Protein AF-A0A1C5XK13-F1 (afdb_monomer)

Radius of gyration: 32.72 Å; Cα contacts (8 Å, |Δi|>4): 83; chains: 1; bounding box: 69×37×83 Å

Foldseek 3Di:
DDDDDAKDAAPDWDDDPNDTDRMDGDPDDDDDDDDDDDDDDDDPDDDDDDDDPPPPPPDLVPLPDDLVNLQVVLCVPPVDGDDSLLLQVLCVVVVHDDPDDPPDDPDPDDPRDDDDPVNSVSSVVSCVVSSVD

Structure (mmCIF, N/CA/C/O backbone):
data_AF-A0A1C5XK13-F1
#
_entry.id   AF-A0A1C5XK13-F1
#
loop_
_atom_site.group_PDB
_atom_site.id
_atom_site.type_symbol
_atom_site.label_atom_id
_atom_site.label_alt_id
_atom_site.label_comp_id
_atom_site.label_asym_id
_atom_site.label_entity_id
_atom_site.label_seq_id
_atom_site.pdbx_PDB_ins_code
_atom_site.Cartn_x
_atom_site.Cartn_y
_atom_site.Cartn_z
_atom_site.occupancy
_atom_site.B_iso_or_equiv
_atom_site.auth_seq_id
_atom_site.auth_comp_id
_atom_site.auth_asym_id
_atom_site.auth_atom_id
_atom_site.pdbx_PDB_model_num
ATOM 1 N N . MET A 1 1 ? -16.918 22.302 56.629 1.00 43.56 1 MET A N 1
ATOM 2 C CA . MET A 1 1 ? -18.266 22.374 56.029 1.00 43.56 1 MET A CA 1
ATOM 3 C C . MET A 1 1 ? -18.092 21.938 54.585 1.00 43.56 1 MET A C 1
ATOM 5 O O . MET A 1 1 ? -17.255 22.531 53.923 1.00 43.56 1 MET A O 1
ATOM 9 N N . ALA A 1 2 ? -18.712 20.836 54.162 1.00 55.22 2 ALA A N 1
ATOM 10 C CA . ALA A 1 2 ? -18.588 20.350 52.788 1.00 55.22 2 ALA A CA 1
ATOM 11 C C . ALA A 1 2 ? -19.620 21.073 51.916 1.00 55.22 2 ALA A C 1
ATOM 13 O O . ALA A 1 2 ? -20.802 21.090 52.265 1.00 55.22 2 ALA A O 1
ATOM 14 N N . ASP A 1 3 ? -19.177 21.682 50.820 1.00 64.88 3 ASP A N 1
ATOM 15 C CA . ASP A 1 3 ? -20.081 22.300 49.856 1.00 64.88 3 ASP A CA 1
ATOM 16 C C . ASP A 1 3 ? -20.905 21.208 49.170 1.00 64.88 3 ASP A C 1
ATOM 18 O O . ASP A 1 3 ? -20.368 20.305 48.529 1.00 64.88 3 ASP A O 1
ATOM 22 N N . SER A 1 4 ? -22.224 21.266 49.346 1.00 71.31 4 SER A N 1
ATOM 23 C CA . SER A 1 4 ? -23.148 20.340 48.693 1.00 71.31 4 SER A CA 1
ATOM 24 C C . SER A 1 4 ? -23.313 20.715 47.223 1.00 71.31 4 SER A C 1
ATOM 26 O O . SER A 1 4 ? -23.396 21.895 46.871 1.00 71.31 4 SER A O 1
ATOM 28 N N . LEU A 1 5 ? -23.365 19.703 46.363 1.00 72.88 5 LEU A N 1
ATOM 29 C CA . LEU A 1 5 ? -23.550 19.874 44.930 1.00 72.88 5 LEU A CA 1
ATOM 30 C C . LEU A 1 5 ? -24.946 20.449 44.649 1.00 72.88 5 LEU A C 1
ATOM 32 O O . LEU A 1 5 ? -25.954 19.848 45.007 1.00 72.88 5 LEU A O 1
ATOM 36 N N . LYS A 1 6 ? -25.002 21.630 44.027 1.00 77.69 6 LYS A N 1
ATOM 37 C CA . LYS A 1 6 ? -26.263 22.361 43.794 1.00 77.69 6 LYS A CA 1
ATOM 38 C C . LYS A 1 6 ? -26.886 22.063 42.437 1.00 77.69 6 LYS A C 1
ATOM 40 O O . LYS A 1 6 ? -28.108 22.087 42.302 1.00 77.69 6 LYS A O 1
ATOM 45 N N . HIS A 1 7 ? -26.048 21.805 41.436 1.00 79.44 7 HIS A N 1
ATOM 46 C CA . HIS A 1 7 ? -26.483 21.482 40.086 1.00 79.44 7 HIS A CA 1
ATOM 47 C C . HIS A 1 7 ? -25.416 20.684 39.324 1.00 79.44 7 HIS A C 1
ATOM 49 O O . HIS A 1 7 ? -24.226 20.766 39.636 1.00 79.44 7 HIS A O 1
ATOM 55 N N . ILE A 1 8 ? -25.850 19.9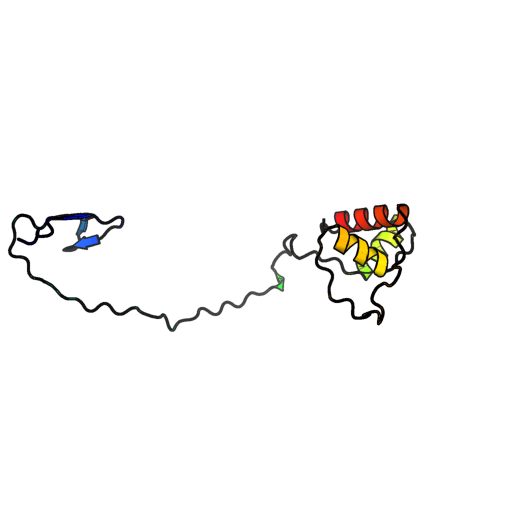17 38.323 1.00 84.38 8 ILE A N 1
ATOM 56 C CA . ILE A 1 8 ? -24.994 19.210 37.364 1.00 84.38 8 ILE A CA 1
ATOM 57 C C . ILE A 1 8 ? -25.518 19.518 35.971 1.00 84.38 8 ILE A C 1
ATOM 59 O O . ILE A 1 8 ? -26.709 19.366 35.701 1.00 84.38 8 ILE A O 1
ATOM 63 N N . LYS A 1 9 ? -24.602 19.898 35.080 1.00 86.75 9 LYS A N 1
ATOM 64 C CA . LYS A 1 9 ? -24.879 20.132 33.666 1.00 86.75 9 LYS A CA 1
ATOM 65 C C . LYS A 1 9 ? -24.263 19.027 32.817 1.00 86.75 9 LYS A C 1
ATOM 67 O O . LYS A 1 9 ? -23.066 18.753 32.922 1.00 86.75 9 LYS A O 1
ATOM 72 N N . PHE A 1 10 ? -25.066 18.434 31.947 1.00 87.25 10 PHE A N 1
ATOM 73 C CA . PHE A 1 10 ? -24.644 17.390 31.023 1.00 87.25 10 PHE A CA 1
ATOM 74 C C . PHE A 1 10 ? -24.372 17.983 29.640 1.00 87.25 10 PHE A C 1
ATOM 76 O O . PHE A 1 10 ? -24.981 18.967 29.225 1.00 87.25 10 PHE A O 1
ATOM 83 N N . ARG A 1 11 ? -23.427 17.380 28.913 1.00 89.50 11 ARG A N 1
ATOM 84 C CA . ARG A 1 11 ? -23.152 17.702 27.499 1.00 89.50 11 ARG A CA 1
ATOM 85 C C . ARG A 1 11 ? -23.920 16.799 26.530 1.00 89.50 11 ARG A C 1
ATOM 87 O O . ARG A 1 11 ? -23.645 16.800 25.337 1.00 89.50 11 ARG A O 1
ATOM 94 N N . PHE A 1 12 ? -24.847 16.016 27.061 1.00 86.88 12 PHE A N 1
ATOM 95 C CA . PHE A 1 12 ? -25.685 15.066 26.349 1.00 86.88 12 PHE A CA 1
ATOM 96 C C . PHE A 1 12 ? -27.077 15.064 27.001 1.00 86.88 12 PHE A C 1
ATOM 98 O O . PHE A 1 12 ? -27.189 15.452 28.169 1.00 86.88 12 PHE A O 1
ATOM 105 N N . PRO A 1 13 ? -28.129 14.674 26.266 1.00 85.31 13 PRO A N 1
ATOM 106 C CA . PRO A 1 13 ? -29.483 14.615 26.804 1.00 85.31 13 PRO A CA 1
ATOM 107 C C . PRO A 1 13 ? -29.615 13.530 27.879 1.00 85.31 13 PRO A C 1
ATOM 109 O O . PRO A 1 13 ? -29.145 12.406 27.702 1.00 85.31 13 PRO A O 1
ATOM 112 N N . VAL A 1 14 ? -30.260 13.868 28.995 1.00 85.69 14 VAL A N 1
ATOM 113 C CA . VAL A 1 14 ? -30.586 12.950 30.095 1.00 85.69 14 VAL A CA 1
ATOM 114 C C . VAL A 1 14 ? -32.098 12.936 30.277 1.00 85.69 14 VAL A C 1
ATOM 116 O O . VAL A 1 14 ? -32.731 13.985 30.234 1.00 85.69 14 VAL A O 1
ATOM 119 N N . TYR A 1 15 ? -32.691 11.766 30.498 1.00 83.00 15 TYR A N 1
ATOM 120 C CA . TYR A 1 15 ? -34.132 11.644 30.718 1.00 83.00 15 TYR A CA 1
ATOM 121 C C . TYR A 1 15 ? -34.451 11.511 32.207 1.00 83.00 15 TYR A C 1
ATOM 123 O O . TYR A 1 15 ? -33.874 10.676 32.901 1.00 83.00 15 TYR A O 1
ATOM 131 N N . PHE A 1 16 ? -35.392 12.320 32.691 1.00 78.25 16 PHE A N 1
ATOM 132 C CA . PHE A 1 16 ? -35.928 12.244 34.047 1.00 78.25 16 PHE A CA 1
ATOM 133 C C . PHE A 1 16 ? -37.453 12.372 34.004 1.00 78.25 16 PHE A C 1
ATOM 135 O O . PHE A 1 16 ? -37.976 13.367 33.505 1.00 78.25 16 PHE A O 1
ATOM 142 N N . GLY A 1 17 ? -38.174 11.356 34.495 1.00 79.44 17 GLY A N 1
ATOM 143 C CA . GLY A 1 17 ? -39.643 11.317 34.437 1.00 79.44 17 GLY A CA 1
ATOM 144 C C . GLY A 1 17 ? -40.190 11.479 33.013 1.00 79.44 17 GLY A C 1
ATOM 145 O O . GLY A 1 17 ? -41.074 12.304 32.792 1.00 79.44 17 GLY A O 1
ATOM 146 N N . ASP A 1 18 ? -39.595 10.764 32.052 1.00 81.44 18 ASP A N 1
ATOM 147 C CA . ASP A 1 18 ? -39.918 10.811 30.615 1.00 81.44 18 ASP A CA 1
ATOM 148 C C . ASP A 1 18 ? -39.733 12.184 29.944 1.00 81.44 18 ASP A C 1
ATOM 150 O O . ASP A 1 18 ? -40.232 12.432 28.846 1.00 81.44 18 ASP A O 1
ATOM 154 N N . ARG A 1 19 ? -38.983 13.093 30.579 1.00 81.69 19 ARG A N 1
ATOM 155 C CA . ARG A 1 19 ? -38.613 14.395 30.014 1.00 81.69 19 ARG A CA 1
ATOM 156 C C . ARG A 1 19 ? -37.117 14.479 29.792 1.00 81.69 19 ARG A C 1
ATOM 158 O O . ARG A 1 19 ? -36.334 14.131 30.671 1.00 81.69 19 ARG A O 1
ATOM 165 N N . GLU A 1 20 ? -36.733 14.983 28.630 1.00 87.94 20 GLU A N 1
ATOM 166 C CA . GLU A 1 20 ? -35.343 15.299 28.325 1.00 87.94 20 GLU A CA 1
ATOM 1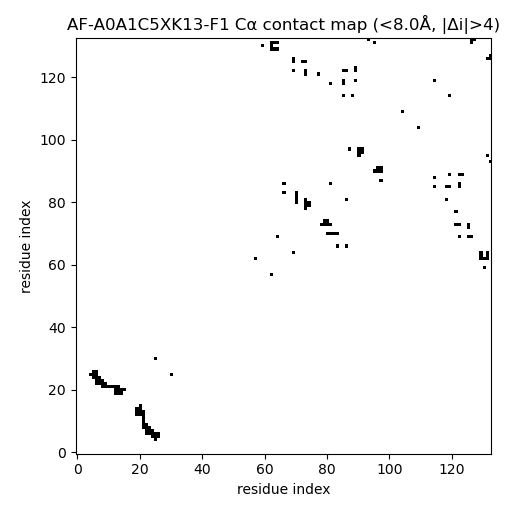67 C C . GLU A 1 20 ? -34.910 16.566 29.074 1.00 87.94 20 GLU A C 1
ATOM 169 O O . GLU A 1 20 ? -35.591 17.592 29.046 1.00 87.94 20 GLU A O 1
ATOM 174 N N . THR A 1 21 ? -33.764 16.498 29.741 1.00 84.44 21 THR A N 1
ATOM 175 C CA . THR A 1 21 ? -33.100 17.617 30.402 1.00 84.44 21 THR A CA 1
ATOM 176 C C . THR A 1 21 ? -31.589 17.538 30.190 1.00 84.44 21 THR A C 1
ATOM 178 O O . THR A 1 21 ? -31.015 16.475 29.961 1.00 84.44 21 THR A O 1
ATOM 181 N N . GLN A 1 22 ? -30.923 18.685 30.271 1.00 86.88 22 GLN A N 1
ATOM 182 C CA . GLN A 1 22 ? -29.460 18.795 30.261 1.00 86.88 22 GLN A CA 1
ATOM 183 C C . GLN A 1 22 ? -28.922 19.335 31.592 1.00 86.88 22 GLN A C 1
ATOM 185 O O . GLN A 1 22 ? -27.712 19.504 31.751 1.00 86.88 22 GLN A O 1
ATOM 190 N N . GLU A 1 23 ? -29.807 19.601 32.554 1.00 84.75 23 GLU A N 1
ATOM 191 C CA . GLU A 1 23 ? -29.455 20.138 33.862 1.00 84.75 23 GLU A CA 1
ATOM 192 C C . GLU A 1 23 ? -30.329 19.530 34.965 1.00 84.75 23 GLU A C 1
ATOM 194 O O . GLU A 1 23 ? -31.547 19.399 34.824 1.00 84.75 23 GLU A O 1
ATOM 199 N N . LEU A 1 24 ? -29.686 19.150 36.069 1.00 82.00 24 LEU A N 1
ATOM 200 C CA . LEU A 1 24 ? -30.335 18.702 37.300 1.00 82.00 24 LEU A CA 1
ATOM 201 C C . LEU A 1 24 ? -30.013 19.707 38.410 1.00 82.00 24 LEU A C 1
ATOM 203 O O . LEU A 1 24 ? -28.839 19.983 38.653 1.00 82.00 24 LEU A O 1
ATOM 207 N N . CYS A 1 25 ? -31.042 20.244 39.071 1.00 76.69 25 CYS A N 1
ATOM 208 C CA . CYS A 1 25 ? -30.935 21.234 40.148 1.00 76.69 25 CYS A CA 1
ATOM 209 C C . CYS A 1 25 ? -31.435 20.639 41.475 1.00 76.69 25 CYS A C 1
ATOM 211 O O . CYS A 1 25 ? -32.563 20.162 41.536 1.00 76.69 25 CYS A O 1
ATOM 213 N N . TRP A 1 26 ? -30.641 20.737 42.548 1.00 73.69 26 TRP A N 1
ATOM 214 C CA . TRP A 1 26 ? -30.937 20.161 43.877 1.00 73.69 26 TRP A CA 1
ATOM 215 C C . TRP A 1 26 ? -31.375 21.188 44.932 1.00 73.69 26 TRP A C 1
ATOM 217 O O . TRP A 1 26 ? -31.460 20.875 46.116 1.00 73.69 26 TRP A O 1
ATOM 227 N N . ASN A 1 27 ? -31.646 22.434 44.537 1.00 61.16 27 ASN A N 1
ATOM 228 C CA . ASN A 1 27 ? -31.717 23.545 45.487 1.00 61.16 27 ASN A CA 1
ATOM 229 C C . ASN A 1 27 ? -32.895 23.520 46.482 1.00 61.16 27 ASN A C 1
ATOM 231 O O . ASN A 1 27 ? -32.871 24.383 47.347 1.00 61.16 27 ASN A O 1
ATOM 235 N N . ASN A 1 28 ? -33.886 22.610 46.411 1.00 58.09 28 ASN A N 1
ATOM 236 C CA . ASN A 1 28 ? -35.096 22.707 47.256 1.00 58.09 28 ASN A CA 1
ATOM 237 C C . ASN A 1 28 ? -35.901 21.409 47.552 1.00 58.09 28 ASN A C 1
ATOM 239 O O . ASN A 1 28 ? -37.044 21.525 47.987 1.00 58.09 28 ASN A O 1
ATOM 243 N N . GLU A 1 29 ? -35.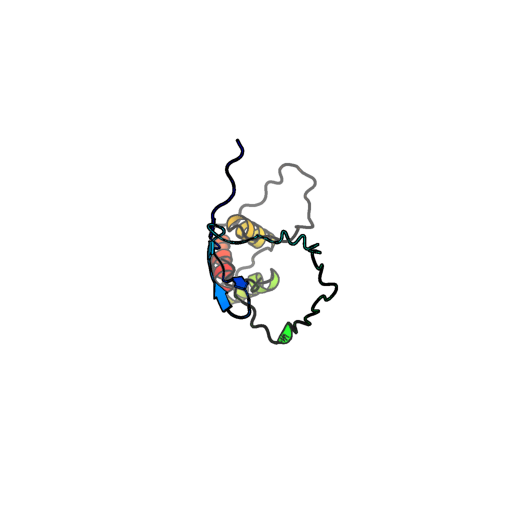383 20.184 47.380 1.00 56.00 29 GLU A N 1
ATOM 244 C CA . GLU A 1 29 ? -36.200 18.964 47.603 1.00 56.00 29 GLU A CA 1
ATOM 245 C C . GLU A 1 29 ? -35.501 17.867 48.425 1.00 56.00 29 GLU A C 1
ATOM 247 O O . GLU A 1 29 ? -34.274 17.730 48.400 1.00 56.00 29 GLU A O 1
ATOM 252 N N . SER A 1 30 ? -36.298 17.075 49.166 1.00 59.19 30 SER A N 1
ATOM 253 C CA . SER A 1 30 ? -35.847 15.890 49.908 1.00 59.19 30 SER A CA 1
ATOM 254 C C . SER A 1 30 ? -35.230 14.891 48.933 1.00 59.19 30 SER A C 1
ATOM 256 O O . SER A 1 30 ? -35.930 14.136 48.257 1.00 59.19 30 SER A O 1
ATOM 258 N N . THR A 1 31 ? -33.910 14.925 48.814 1.00 56.81 31 THR A N 1
ATOM 259 C CA . THR A 1 31 ? -33.202 14.137 47.813 1.00 56.81 31 THR A CA 1
ATOM 260 C C . THR A 1 31 ? -33.122 12.694 48.300 1.00 56.81 31 THR A C 1
ATOM 262 O O . THR A 1 31 ? -32.516 12.416 49.332 1.00 56.81 31 THR A O 1
ATOM 265 N N . VAL A 1 32 ? -33.756 11.773 47.576 1.00 61.38 32 VAL A N 1
ATOM 266 C CA . VAL A 1 32 ? -33.560 10.335 47.783 1.00 61.38 32 VAL A CA 1
ATOM 267 C C . VAL A 1 32 ? -32.300 9.946 47.018 1.00 61.38 32 VAL A C 1
ATOM 269 O O . VAL A 1 32 ? -32.292 9.919 45.787 1.00 61.38 32 VAL A O 1
ATOM 272 N N . GLU A 1 33 ? -31.213 9.686 47.739 1.00 62.69 33 GLU A N 1
ATOM 273 C CA . GLU A 1 33 ? -29.986 9.160 47.146 1.00 62.69 33 GLU A CA 1
ATOM 274 C C . GLU A 1 33 ? -30.273 7.776 46.561 1.00 62.69 33 GLU A C 1
ATOM 276 O O . GLU A 1 33 ? -30.621 6.836 47.274 1.00 62.69 33 GLU A O 1
ATOM 281 N N . THR A 1 34 ? -30.157 7.654 45.241 1.00 63.84 34 THR A N 1
ATOM 282 C CA . THR A 1 34 ? -30.313 6.371 44.557 1.00 63.84 34 THR A CA 1
ATOM 283 C C . THR A 1 34 ? -28.942 5.899 44.106 1.00 63.84 34 THR A C 1
ATOM 285 O O . THR A 1 34 ? -28.324 6.494 43.225 1.00 63.84 34 THR A O 1
ATOM 288 N N . VAL A 1 35 ? -28.460 4.820 44.719 1.00 69.31 35 VAL A N 1
ATOM 289 C CA . VAL A 1 35 ? -27.258 4.114 44.272 1.00 69.31 35 VAL A CA 1
ATOM 290 C C . VAL A 1 35 ? -27.688 3.088 43.232 1.00 69.31 35 VAL A C 1
ATOM 292 O O . VAL A 1 35 ? -28.424 2.155 43.549 1.00 69.31 35 VAL A O 1
ATOM 295 N N . VAL A 1 36 ? -27.237 3.254 41.990 1.00 66.06 36 VAL A N 1
ATOM 296 C CA . VAL A 1 36 ? -27.475 2.286 40.912 1.00 66.06 36 VAL A CA 1
ATOM 297 C C . VAL A 1 36 ? -26.153 1.614 40.568 1.00 66.06 36 VAL A C 1
ATOM 299 O O . VAL A 1 36 ? -25.158 2.287 40.296 1.00 66.06 36 VAL A O 1
ATOM 302 N N . LEU A 1 37 ? -26.130 0.281 40.581 1.00 69.19 37 LEU A N 1
ATOM 303 C CA . LEU A 1 37 ? -24.985 -0.488 40.110 1.00 69.19 37 LEU A CA 1
ATOM 304 C C . LEU A 1 37 ? -25.004 -0.505 38.577 1.00 69.19 37 LEU A C 1
ATOM 306 O O . LEU A 1 37 ? -25.837 -1.174 37.970 1.00 69.19 37 LEU A O 1
ATOM 310 N N . LEU A 1 38 ? -24.087 0.229 37.952 1.00 66.12 38 LEU A N 1
ATOM 311 C CA . LEU A 1 38 ? -23.870 0.156 36.510 1.00 66.12 38 LEU A CA 1
ATOM 312 C C . LEU A 1 38 ? -22.920 -1.007 36.216 1.00 66.12 38 LEU A C 1
ATOM 314 O O . LEU A 1 38 ? -21.817 -1.062 36.760 1.00 66.12 38 LEU 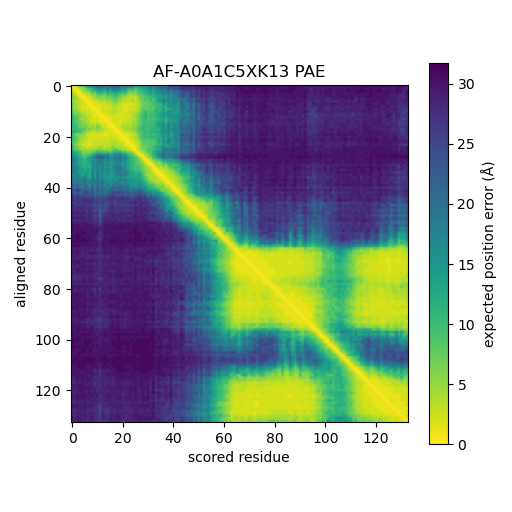A O 1
ATOM 318 N N . SER A 1 39 ? -23.334 -1.928 35.348 1.00 73.56 39 SER A N 1
ATOM 319 C CA . SER A 1 39 ? -22.434 -2.933 34.780 1.00 73.56 39 SER A CA 1
ATOM 320 C C . SER A 1 39 ? -22.058 -2.520 33.361 1.00 73.56 39 SER A C 1
ATOM 322 O O . SER A 1 39 ? -22.908 -2.113 32.570 1.00 73.56 39 SER A O 1
ATOM 324 N N . GLN A 1 40 ? -20.764 -2.570 33.048 1.00 70.31 40 GLN A N 1
ATOM 325 C CA . GLN A 1 40 ? -20.285 -2.372 31.686 1.00 70.31 40 GLN A CA 1
ATOM 326 C C . GLN A 1 40 ? -20.615 -3.635 30.889 1.00 70.31 40 GLN A C 1
ATOM 328 O O . GLN A 1 40 ? -20.013 -4.684 31.118 1.00 70.31 40 GLN A O 1
ATOM 333 N N . GLN A 1 41 ? -21.575 -3.538 29.971 1.00 64.56 41 GLN A N 1
ATOM 334 C CA . GLN A 1 41 ? -21.869 -4.629 29.054 1.00 64.56 41 GLN A CA 1
ATOM 335 C C . GLN A 1 41 ? -20.695 -4.770 28.083 1.00 64.56 41 GLN A C 1
ATOM 337 O O . GLN A 1 41 ? -20.336 -3.826 27.378 1.00 64.56 41 GLN A O 1
ATOM 342 N N . LYS A 1 42 ? -20.068 -5.944 28.081 1.00 68.75 42 LYS A N 1
ATOM 343 C CA . LYS A 1 42 ? -19.197 -6.369 26.990 1.00 68.75 42 LYS A CA 1
ATOM 344 C C . LYS A 1 42 ? -20.120 -7.086 26.007 1.00 68.75 42 LYS A C 1
ATOM 346 O O . LYS A 1 42 ? -20.730 -8.066 26.424 1.00 68.75 42 LYS A O 1
ATOM 351 N N . PRO A 1 43 ? -20.338 -6.567 24.792 1.00 70.94 43 PRO A N 1
ATOM 352 C CA . PRO A 1 43 ? -21.127 -7.300 23.815 1.00 70.94 43 PRO A CA 1
ATOM 353 C C . PRO A 1 43 ? -20.392 -8.608 23.493 1.00 70.94 43 PRO A C 1
ATOM 355 O O . PRO A 1 43 ? -19.226 -8.568 23.105 1.00 70.94 43 PRO A O 1
ATOM 358 N N . ASP A 1 44 ? -21.055 -9.747 23.701 1.00 63.50 44 ASP A N 1
ATOM 359 C CA . ASP A 1 44 ? -20.573 -11.060 23.236 1.00 63.50 44 ASP A CA 1
ATOM 360 C C . ASP A 1 44 ? -20.802 -11.230 21.721 1.00 63.50 44 ASP A C 1
ATOM 362 O O . ASP A 1 44 ? -20.219 -12.105 21.081 1.00 63.50 44 ASP A O 1
ATOM 366 N N . ASP A 1 45 ? -21.626 -10.358 21.137 1.00 68.62 45 ASP A N 1
ATOM 367 C CA . ASP A 1 45 ? -22.004 -10.402 19.734 1.00 68.62 45 ASP A CA 1
ATOM 368 C C . ASP A 1 45 ? -20.905 -9.776 18.868 1.00 68.62 45 ASP A C 1
ATOM 370 O O . ASP A 1 45 ? -20.696 -8.560 18.846 1.00 68.62 45 ASP A O 1
ATOM 374 N N . THR A 1 46 ? -20.195 -10.632 18.138 1.00 69.62 46 THR A N 1
ATOM 375 C CA . THR A 1 46 ? -19.297 -10.229 17.055 1.00 69.62 46 THR A CA 1
ATOM 376 C C . THR A 1 46 ? -20.070 -10.324 15.747 1.00 69.62 46 THR A C 1
ATOM 378 O O . THR A 1 46 ? -20.644 -11.364 15.438 1.00 69.62 46 THR A O 1
ATOM 381 N N . ILE A 1 47 ? -20.111 -9.233 14.985 1.00 73.19 47 ILE A N 1
ATOM 382 C CA . ILE A 1 47 ? -20.700 -9.235 13.646 1.00 73.19 47 ILE A CA 1
ATOM 383 C C . ILE A 1 47 ? -19.630 -9.758 12.690 1.00 73.19 47 ILE A C 1
ATOM 385 O O . ILE A 1 47 ? -18.655 -9.060 12.408 1.00 73.19 47 ILE A O 1
ATOM 389 N N . GLU A 1 48 ? -19.799 -10.990 12.221 1.00 63.75 48 GLU A N 1
ATOM 390 C CA . GLU A 1 48 ? -19.003 -11.542 11.127 1.00 63.75 48 GLU A CA 1
ATOM 391 C C . GLU A 1 48 ? -19.550 -10.994 9.806 1.00 63.75 48 GLU A C 1
ATOM 393 O O . GLU A 1 48 ? -20.743 -11.102 9.515 1.00 63.75 48 GLU A O 1
ATOM 398 N N . ILE A 1 49 ? -18.685 -10.328 9.042 1.00 77.19 49 ILE A N 1
ATOM 399 C CA . ILE A 1 49 ? -19.014 -9.758 7.737 1.00 77.19 49 ILE A CA 1
ATOM 400 C C . ILE A 1 49 ? -18.167 -10.504 6.715 1.00 77.19 49 ILE A C 1
ATOM 402 O O . ILE A 1 49 ? -16.952 -10.306 6.669 1.00 77.19 49 ILE A O 1
ATOM 406 N N . ASP A 1 50 ? -18.810 -11.335 5.901 1.00 66.62 50 ASP A N 1
ATOM 407 C CA . ASP A 1 50 ? -18.186 -11.887 4.704 1.00 66.62 50 ASP A CA 1
ATOM 408 C C . ASP A 1 50 ? -18.133 -10.785 3.643 1.00 66.62 50 ASP A C 1
ATOM 410 O O . ASP A 1 50 ? -19.156 -10.257 3.201 1.00 66.62 50 ASP A O 1
ATOM 414 N N . LEU A 1 51 ? -16.913 -10.377 3.299 1.00 65.31 51 LEU A N 1
ATOM 415 C CA . LEU A 1 51 ? -16.646 -9.418 2.237 1.00 65.31 51 LEU A CA 1
ATOM 416 C C . LEU A 1 51 ? -16.246 -10.199 0.985 1.00 65.31 51 LEU A C 1
ATOM 418 O O . LEU A 1 51 ? -15.127 -10.706 0.905 1.00 65.31 51 LEU A O 1
ATOM 422 N N . ASP A 1 52 ? -17.148 -10.273 0.010 1.00 64.69 52 ASP A N 1
ATOM 423 C CA . ASP A 1 52 ? -16.845 -10.814 -1.313 1.00 64.69 52 ASP A CA 1
ATOM 424 C C . ASP A 1 52 ? -15.937 -9.826 -2.064 1.00 64.69 52 ASP A C 1
ATOM 426 O O . ASP A 1 52 ? -16.357 -8.751 -2.495 1.00 64.69 52 ASP A O 1
ATOM 430 N N . LEU A 1 53 ? -14.655 -10.176 -2.188 1.00 58.06 53 LEU A N 1
ATOM 431 C CA . LEU A 1 53 ? -13.626 -9.327 -2.806 1.00 58.06 53 LEU A CA 1
ATOM 432 C C . LEU A 1 53 ? -13.692 -9.302 -4.344 1.00 58.06 53 LEU A C 1
ATOM 434 O O . LEU A 1 53 ? -12.942 -8.558 -4.969 1.00 58.06 53 LEU A O 1
ATOM 438 N N . ASP A 1 54 ? -14.583 -10.085 -4.954 1.00 61.38 54 ASP A N 1
ATOM 439 C CA . ASP A 1 54 ? -14.688 -10.226 -6.412 1.00 61.38 54 ASP A CA 1
ATOM 440 C C . ASP A 1 54 ? -15.386 -9.027 -7.094 1.00 61.38 54 ASP A C 1
ATOM 442 O O . ASP A 1 54 ? -15.197 -8.813 -8.291 1.00 61.38 54 ASP A O 1
ATOM 446 N N . GLU A 1 55 ? -16.160 -8.222 -6.348 1.00 52.72 55 GLU A N 1
ATOM 447 C CA . GLU A 1 55 ? -16.852 -7.012 -6.845 1.00 52.72 55 GLU A CA 1
ATOM 448 C C . GLU A 1 55 ? -16.270 -5.692 -6.304 1.00 52.72 55 GLU A C 1
ATOM 450 O O . GLU A 1 55 ? -16.760 -4.608 -6.637 1.00 52.72 55 GLU A O 1
ATOM 455 N N . LEU A 1 56 ? -15.216 -5.741 -5.481 1.00 50.72 56 LEU A N 1
ATOM 456 C CA . LEU A 1 56 ? -14.559 -4.530 -5.000 1.00 50.72 56 LEU A CA 1
ATOM 457 C C . LEU A 1 56 ? -13.630 -4.006 -6.100 1.00 50.72 56 LEU A C 1
ATOM 459 O O . LEU A 1 56 ? -12.536 -4.532 -6.295 1.00 50.72 56 LEU A O 1
ATOM 463 N N . ASP A 1 57 ? -14.062 -2.965 -6.820 1.00 50.91 57 ASP A N 1
ATOM 464 C CA . ASP A 1 57 ? -13.194 -2.219 -7.736 1.00 50.91 57 ASP A CA 1
ATOM 465 C C . ASP A 1 57 ? -11.889 -1.893 -7.001 1.00 50.91 57 ASP A C 1
ATOM 467 O O . ASP A 1 57 ? -11.893 -1.137 -6.023 1.00 50.91 57 ASP A O 1
ATOM 471 N N . ALA A 1 58 ? -10.7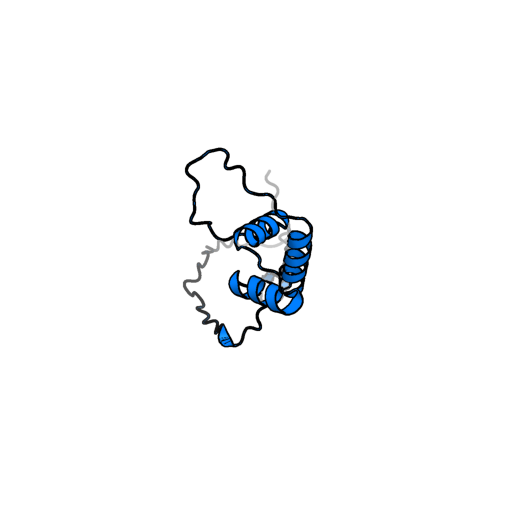82 -2.500 -7.445 1.00 44.75 58 ALA A N 1
ATOM 472 C CA . ALA A 1 58 ? -9.469 -2.308 -6.852 1.00 44.75 58 ALA A CA 1
ATOM 473 C C . ALA A 1 58 ? -9.189 -0.804 -6.777 1.00 44.75 58 ALA A C 1
ATOM 475 O O . ALA A 1 58 ? -8.915 -0.143 -7.783 1.00 44.75 58 ALA A O 1
ATOM 476 N N . THR A 1 59 ? -9.299 -0.235 -5.577 1.00 50.56 59 THR A N 1
ATOM 477 C CA . THR A 1 59 ? -8.919 1.158 -5.369 1.00 50.56 59 THR A CA 1
ATOM 478 C C . THR A 1 59 ? -7.436 1.285 -5.715 1.00 50.56 59 THR A C 1
ATOM 480 O O . THR A 1 59 ? -6.672 0.328 -5.585 1.00 50.56 59 THR A O 1
ATOM 483 N N . THR A 1 60 ? -7.006 2.461 -6.168 1.00 48.72 60 THR A N 1
ATOM 484 C CA . THR A 1 60 ? -5.631 2.751 -6.633 1.00 48.72 60 THR A CA 1
ATOM 485 C C . THR A 1 60 ? -4.510 2.316 -5.670 1.00 48.72 60 THR A C 1
ATOM 487 O O . THR A 1 60 ? -3.346 2.260 -6.055 1.00 48.72 60 THR A O 1
ATOM 490 N N . ALA A 1 61 ? -4.847 1.970 -4.425 1.00 45.38 61 ALA A N 1
ATOM 491 C CA . ALA A 1 61 ? -3.969 1.363 -3.434 1.00 45.38 61 ALA A CA 1
ATOM 492 C C . ALA A 1 61 ? -3.505 -0.078 -3.762 1.00 45.38 61 ALA A C 1
ATOM 494 O O . ALA A 1 61 ? -2.474 -0.507 -3.237 1.00 45.38 61 ALA A O 1
ATOM 495 N N . GLU A 1 62 ? -4.207 -0.826 -4.623 1.00 52.41 62 GLU A N 1
ATOM 496 C CA . GLU A 1 62 ? -3.914 -2.244 -4.901 1.00 52.41 62 GLU A CA 1
ATOM 497 C C . GLU A 1 62 ? -3.374 -2.545 -6.303 1.00 52.41 62 GLU A C 1
ATOM 499 O O . GLU A 1 62 ? -3.000 -3.689 -6.568 1.00 52.41 62 GLU A O 1
ATOM 504 N N . THR A 1 63 ? -3.213 -1.553 -7.188 1.00 56.56 63 THR A N 1
ATOM 505 C CA . THR A 1 63 ? -2.560 -1.739 -8.500 1.00 56.56 63 THR A CA 1
ATOM 506 C C . THR A 1 63 ? -1.043 -1.928 -8.358 1.00 56.56 63 THR A C 1
ATOM 508 O O . THR A 1 63 ? -0.218 -1.154 -8.842 1.00 56.56 63 THR A O 1
ATOM 511 N N . LYS A 1 64 ? -0.631 -2.994 -7.667 1.00 70.81 64 LYS A N 1
ATOM 512 C CA . LYS A 1 64 ? 0.756 -3.440 -7.566 1.00 70.81 64 LYS A CA 1
ATOM 513 C C . LYS A 1 64 ? 1.099 -4.228 -8.823 1.00 70.81 64 LYS A C 1
ATOM 515 O O . LYS A 1 64 ? 1.042 -5.453 -8.821 1.00 70.81 64 LYS A O 1
ATOM 520 N N . ALA A 1 65 ? 1.523 -3.532 -9.876 1.00 79.69 65 ALA A N 1
ATOM 521 C CA . ALA A 1 65 ? 2.079 -4.211 -11.040 1.00 79.69 65 ALA A CA 1
ATOM 522 C C . ALA A 1 65 ? 3.278 -5.084 -10.629 1.00 79.69 65 ALA A C 1
ATOM 524 O O . ALA A 1 65 ? 4.241 -4.644 -9.968 1.00 79.69 65 ALA A O 1
ATOM 525 N N . THR A 1 66 ? 3.201 -6.350 -11.019 1.00 83.88 66 THR A N 1
ATOM 526 C CA . THR A 1 66 ? 4.236 -7.355 -10.814 1.00 83.88 66 THR A CA 1
ATOM 527 C C . THR A 1 66 ? 5.490 -7.001 -11.612 1.00 83.88 66 THR A C 1
ATOM 529 O O . THR A 1 66 ?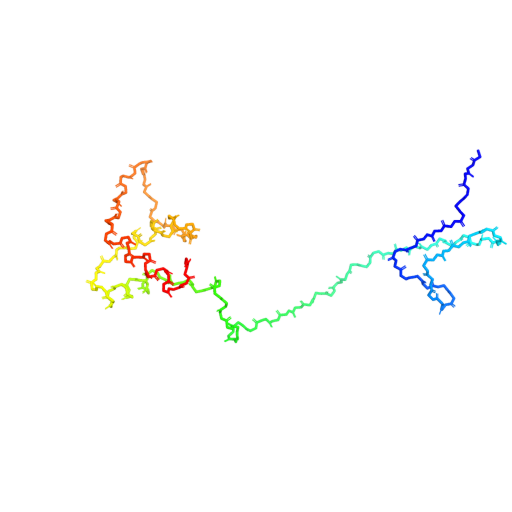 5.488 -6.203 -12.552 1.00 83.88 66 THR A O 1
ATOM 532 N N . TYR A 1 67 ? 6.622 -7.603 -11.240 1.00 83.31 67 TYR A N 1
ATOM 533 C CA . TYR A 1 67 ? 7.874 -7.387 -11.968 1.00 83.31 67 TYR A CA 1
ATOM 534 C C . TYR A 1 67 ? 7.786 -7.798 -13.440 1.00 83.31 67 TYR A C 1
ATOM 536 O O . TYR A 1 67 ? 8.429 -7.164 -14.272 1.00 83.31 67 TYR A O 1
ATOM 544 N N . GLU A 1 68 ? 7.025 -8.846 -13.756 1.00 87.06 68 GLU A N 1
ATOM 545 C CA . GLU A 1 68 ? 6.859 -9.331 -15.128 1.00 87.06 68 GLU A CA 1
ATOM 546 C C . GLU A 1 68 ? 6.010 -8.364 -15.963 1.00 87.06 68 GLU A C 1
ATOM 548 O O . GLU A 1 68 ? 6.410 -8.020 -17.072 1.00 87.06 68 GLU A O 1
ATOM 553 N N . GLU A 1 69 ? 4.924 -7.820 -15.406 1.00 89.12 69 GLU A N 1
ATOM 554 C CA . GLU A 1 69 ? 4.091 -6.811 -16.082 1.00 89.12 69 GLU A CA 1
ATOM 555 C C . GLU A 1 69 ? 4.876 -5.532 -16.387 1.00 89.12 69 GLU A C 1
ATOM 557 O O . GLU A 1 69 ? 4.830 -5.017 -17.506 1.00 89.12 69 GLU A O 1
ATOM 562 N N . ILE A 1 70 ? 5.683 -5.060 -15.431 1.00 89.75 70 ILE A N 1
ATOM 563 C CA . ILE A 1 70 ? 6.548 -3.891 -15.638 1.00 89.75 70 ILE A CA 1
ATOM 564 C C . ILE A 1 70 ? 7.565 -4.159 -16.757 1.00 89.75 70 ILE A C 1
ATOM 566 O O . ILE A 1 70 ? 7.790 -3.296 -17.607 1.00 89.75 70 ILE A O 1
ATOM 570 N N . LYS A 1 71 ? 8.180 -5.349 -16.800 1.00 90.69 71 LYS A N 1
ATOM 571 C CA . LYS A 1 71 ? 9.120 -5.711 -17.876 1.00 90.69 71 LYS A CA 1
ATOM 572 C C . LYS A 1 71 ? 8.431 -5.789 -19.234 1.00 90.69 71 LYS A C 1
ATOM 574 O O . LYS A 1 71 ? 8.995 -5.299 -20.211 1.00 90.69 71 LYS A O 1
ATOM 579 N N . ALA A 1 72 ? 7.251 -6.403 -19.295 1.00 92.44 72 ALA A N 1
ATOM 580 C CA . ALA A 1 72 ? 6.488 -6.562 -20.526 1.00 92.44 72 ALA A CA 1
ATOM 581 C C . ALA A 1 72 ? 6.093 -5.198 -21.105 1.00 92.44 72 ALA A C 1
ATOM 583 O O . ALA A 1 72 ? 6.352 -4.940 -22.277 1.00 92.44 72 ALA A O 1
ATOM 584 N N . TYR A 1 73 ? 5.586 -4.289 -20.267 1.00 92.75 73 TYR A N 1
ATOM 585 C CA . TYR A 1 73 ? 5.236 -2.927 -20.675 1.00 92.75 73 TYR A CA 1
ATOM 586 C C . TYR A 1 73 ? 6.435 -2.160 -21.254 1.00 92.75 73 TYR A C 1
ATOM 588 O O . TYR A 1 73 ? 6.342 -1.517 -22.299 1.00 92.75 73 TYR A O 1
ATOM 596 N N . ILE A 1 74 ? 7.594 -2.255 -20.598 1.00 93.00 74 ILE A N 1
ATOM 597 C CA . ILE A 1 74 ? 8.822 -1.600 -21.064 1.00 93.00 74 ILE A CA 1
ATOM 598 C C . ILE A 1 74 ? 9.305 -2.195 -22.394 1.00 93.00 74 ILE A C 1
ATOM 600 O O . ILE A 1 74 ? 9.751 -1.460 -23.278 1.00 93.00 74 ILE A O 1
ATOM 604 N N . TRP A 1 75 ? 9.221 -3.517 -22.545 1.00 91.94 75 TRP A N 1
ATOM 605 C CA . TRP A 1 75 ? 9.581 -4.191 -23.788 1.00 91.94 75 TRP A CA 1
ATOM 606 C C . TRP A 1 75 ? 8.652 -3.805 -24.942 1.00 91.94 75 TRP A C 1
ATOM 608 O O . TRP A 1 75 ? 9.132 -3.582 -26.049 1.00 91.94 75 TRP A O 1
ATOM 618 N N . ASP A 1 76 ? 7.352 -3.683 -24.695 1.00 92.50 76 ASP A N 1
ATOM 619 C CA . ASP A 1 76 ? 6.376 -3.307 -25.718 1.00 92.50 76 ASP A CA 1
ATOM 620 C C . ASP A 1 76 ? 6.553 -1.848 -26.179 1.00 92.50 76 ASP A C 1
ATOM 622 O O . ASP A 1 76 ? 6.607 -1.567 -27.372 1.00 92.50 76 ASP A O 1
ATOM 626 N N . LYS A 1 77 ? 6.749 -0.916 -25.236 1.00 92.00 77 LYS A N 1
ATOM 627 C CA . LYS A 1 77 ? 6.868 0.526 -25.527 1.00 92.00 77 LYS A CA 1
ATOM 628 C C . LYS A 1 77 ? 8.237 0.961 -26.043 1.00 92.00 77 LYS A C 1
ATOM 630 O O . LYS A 1 77 ? 8.322 1.860 -26.875 1.00 92.00 77 LYS A O 1
ATOM 635 N N . HIS A 1 78 ? 9.306 0.397 -25.484 1.00 90.00 78 HIS A N 1
ATOM 636 C CA . HIS A 1 78 ? 10.676 0.874 -25.696 1.00 90.00 78 HIS A CA 1
ATOM 637 C C . HIS A 1 78 ? 11.611 -0.203 -26.259 1.00 90.00 78 HIS A C 1
ATOM 639 O O . HIS A 1 78 ? 12.776 0.094 -26.515 1.00 90.00 78 HIS A O 1
ATOM 645 N N . HIS A 1 79 ? 11.144 -1.451 -26.415 1.00 90.31 79 HIS A N 1
ATOM 646 C CA . HIS A 1 79 ? 11.949 -2.600 -26.862 1.00 90.31 79 HIS A CA 1
ATOM 647 C C . HIS A 1 79 ? 13.254 -2.786 -26.071 1.00 90.31 79 HIS A C 1
ATOM 649 O O . HIS A 1 79 ? 14.259 -3.295 -26.571 1.00 90.31 79 HIS A O 1
ATOM 655 N N . LEU A 1 80 ? 13.235 -2.387 -24.795 1.00 89.00 80 LEU A N 1
ATOM 656 C CA . LEU A 1 80 ? 14.403 -2.358 -23.927 1.00 89.00 80 LEU A CA 1
ATOM 657 C C . LEU A 1 80 ? 14.311 -3.453 -22.863 1.00 89.00 80 LEU A C 1
ATOM 659 O O . LEU A 1 80 ? 13.335 -3.546 -22.125 1.00 89.00 80 LEU A O 1
ATOM 663 N N . LYS A 1 81 ? 15.358 -4.274 -22.722 1.00 88.12 81 LYS A N 1
ATOM 664 C CA . LYS A 1 81 ? 15.407 -5.287 -21.654 1.00 88.12 81 LYS A CA 1
ATOM 665 C C . LYS A 1 81 ? 15.850 -4.677 -20.326 1.00 88.12 81 LYS A C 1
ATOM 667 O O . LYS A 1 81 ? 16.962 -4.141 -20.192 1.00 88.12 81 LYS A O 1
ATOM 672 N N . VAL A 1 82 ? 15.001 -4.839 -19.315 1.00 86.19 82 VAL A N 1
ATOM 673 C CA . VAL A 1 82 ? 15.235 -4.384 -17.942 1.00 86.19 82 VAL A CA 1
ATOM 674 C C . VAL A 1 82 ? 15.280 -5.579 -16.987 1.00 86.19 82 VAL A C 1
ATOM 676 O O . VAL A 1 82 ? 14.474 -6.500 -17.074 1.00 86.19 82 VAL A O 1
ATOM 679 N N . SER A 1 83 ? 16.255 -5.573 -16.073 1.00 85.06 83 SER A N 1
ATOM 680 C CA . SER A 1 83 ? 16.376 -6.580 -15.012 1.00 85.06 83 SER A CA 1
ATOM 681 C C . SER A 1 83 ? 15.463 -6.240 -13.833 1.00 85.06 83 SER A C 1
ATOM 683 O O . SER A 1 83 ? 15.316 -5.065 -13.489 1.00 85.06 83 SER A O 1
ATOM 685 N N . SER A 1 84 ? 14.937 -7.260 -13.147 1.00 83.44 84 SER A N 1
ATOM 686 C CA . SER A 1 84 ? 14.190 -7.088 -11.890 1.00 83.44 84 SER A CA 1
ATOM 687 C C . SER A 1 84 ? 14.979 -6.296 -10.842 1.00 83.44 84 SER A C 1
ATOM 689 O O . SER A 1 84 ? 14.384 -5.554 -10.066 1.00 83.44 84 SER A O 1
ATOM 691 N N . LEU A 1 85 ? 16.317 -6.398 -10.853 1.00 83.69 85 LEU A N 1
ATOM 692 C CA . LEU A 1 85 ? 17.190 -5.634 -9.958 1.00 83.69 85 LEU A CA 1
ATOM 693 C C . LEU A 1 85 ? 16.992 -4.122 -10.121 1.00 83.69 85 LEU A C 1
ATOM 695 O O . LEU A 1 85 ? 16.878 -3.409 -9.130 1.00 83.69 85 LEU A O 1
ATOM 699 N N . TYR A 1 86 ? 16.921 -3.630 -11.358 1.00 85.56 86 TYR A N 1
ATOM 700 C CA . TYR A 1 86 ? 16.746 -2.201 -11.611 1.00 85.56 86 TYR A CA 1
ATOM 701 C C . TYR A 1 86 ? 15.347 -1.728 -11.223 1.00 85.56 86 TYR A C 1
ATOM 703 O O . TYR A 1 86 ? 15.211 -0.670 -10.621 1.00 85.56 86 TYR A O 1
ATOM 711 N N . ILE A 1 87 ? 14.318 -2.542 -11.474 1.00 86.12 87 ILE A N 1
ATOM 712 C CA . ILE A 1 87 ? 12.949 -2.235 -11.035 1.00 86.12 87 ILE A CA 1
ATOM 713 C C . ILE A 1 87 ? 12.901 -2.117 -9.505 1.00 86.12 87 ILE A C 1
ATOM 715 O O . ILE A 1 87 ? 12.342 -1.160 -8.981 1.00 86.12 87 ILE A O 1
ATOM 719 N N . SER A 1 88 ? 13.542 -3.045 -8.790 1.00 83.12 88 SER A N 1
ATOM 720 C CA . SER A 1 88 ? 13.650 -3.026 -7.327 1.00 83.12 88 SER A CA 1
ATOM 721 C C . SER A 1 88 ? 14.377 -1.778 -6.803 1.00 83.12 88 SER A C 1
ATOM 723 O O . SER A 1 88 ? 13.884 -1.135 -5.879 1.00 83.12 88 SER A O 1
ATOM 725 N N . GLN A 1 89 ? 15.496 -1.386 -7.423 1.00 81.19 89 GLN A N 1
ATOM 726 C CA . GLN A 1 89 ? 16.229 -0.168 -7.055 1.00 81.19 89 GLN A CA 1
ATOM 727 C C . GLN A 1 89 ? 15.379 1.097 -7.212 1.00 81.19 89 GLN A C 1
ATOM 729 O O . GLN A 1 89 ? 15.395 1.955 -6.331 1.00 81.19 89 GLN A O 1
ATOM 734 N N . ILE A 1 90 ? 14.634 1.221 -8.316 1.00 85.94 90 ILE A N 1
ATOM 735 C CA . ILE A 1 90 ? 13.783 2.393 -8.553 1.00 85.94 90 ILE A CA 1
ATOM 736 C C . ILE A 1 90 ? 12.567 2.387 -7.622 1.00 85.94 90 ILE A C 1
ATOM 738 O O . ILE A 1 90 ? 12.264 3.427 -7.047 1.00 85.94 90 ILE A O 1
ATOM 742 N N . LYS A 1 91 ? 11.937 1.229 -7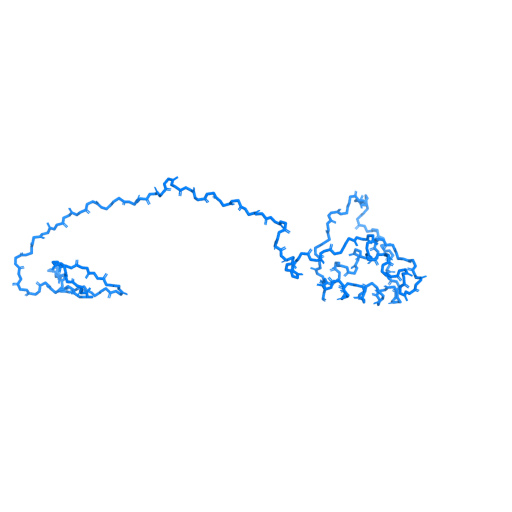.376 1.00 85.56 91 LYS A N 1
ATOM 743 C CA . LYS A 1 91 ? 10.870 1.101 -6.367 1.00 85.56 91 LYS A CA 1
ATOM 744 C C . LYS A 1 91 ? 11.350 1.578 -4.988 1.00 85.56 91 LYS A C 1
ATOM 746 O O . LYS A 1 91 ? 10.704 2.432 -4.392 1.00 85.56 91 LYS A O 1
ATOM 751 N N . HIS A 1 92 ? 12.535 1.144 -4.548 1.00 81.94 92 HIS A N 1
ATOM 752 C CA . HIS A 1 92 ? 13.141 1.607 -3.295 1.00 81.94 92 HIS A CA 1
ATOM 753 C C . HIS A 1 92 ? 13.447 3.116 -3.307 1.00 81.94 92 HIS A C 1
ATOM 755 O O . HIS A 1 92 ? 13.221 3.804 -2.315 1.00 81.94 92 HIS A O 1
ATOM 761 N N . LYS A 1 93 ? 13.943 3.663 -4.427 1.00 83.19 93 LYS A N 1
ATOM 762 C CA . LYS A 1 93 ? 14.204 5.107 -4.578 1.00 83.19 93 LYS A CA 1
ATOM 763 C C . LYS A 1 93 ? 12.923 5.946 -4.483 1.00 83.19 93 LYS A C 1
ATOM 765 O O . LYS A 1 93 ? 12.976 7.067 -3.989 1.00 83.19 93 LYS A O 1
ATOM 770 N N . CYS A 1 94 ? 11.796 5.405 -4.936 1.00 82.19 94 CYS A N 1
ATOM 771 C CA . CYS A 1 94 ? 10.480 6.038 -4.873 1.00 82.19 94 CYS A CA 1
ATOM 772 C C . CYS A 1 94 ? 9.724 5.776 -3.557 1.00 82.19 94 CYS A C 1
ATOM 774 O O . CYS A 1 94 ? 8.595 6.231 -3.425 1.00 82.19 94 CYS A O 1
ATOM 776 N N . GLY A 1 95 ? 10.314 5.057 -2.595 1.00 75.69 95 GLY A N 1
ATOM 777 C CA . GLY A 1 95 ? 9.663 4.737 -1.320 1.00 75.69 95 GLY A CA 1
ATOM 778 C C . GLY A 1 95 ? 8.590 3.647 -1.408 1.00 75.69 95 GLY A C 1
ATOM 779 O O . GLY A 1 95 ? 7.795 3.510 -0.484 1.00 75.69 95 GLY A O 1
ATOM 780 N N . LEU A 1 96 ? 8.558 2.867 -2.494 1.00 78.75 96 LEU A N 1
ATOM 781 C CA . LEU A 1 96 ? 7.644 1.734 -2.633 1.00 78.75 96 LEU A CA 1
ATOM 782 C C . LEU A 1 96 ? 8.168 0.528 -1.860 1.00 78.75 96 LEU A C 1
ATOM 784 O O . LEU A 1 96 ? 9.336 0.154 -2.006 1.00 78.75 96 LEU A O 1
ATOM 788 N N . GLU A 1 97 ? 7.287 -0.120 -1.095 1.00 65.50 97 GLU A N 1
ATOM 789 C CA . GLU A 1 97 ? 7.608 -1.380 -0.434 1.00 65.50 97 GLU A CA 1
ATOM 790 C C . GLU A 1 97 ? 7.974 -2.439 -1.474 1.00 65.50 97 GLU A C 1
ATOM 792 O O . GLU A 1 97 ? 7.180 -2.851 -2.327 1.00 65.50 97 GLU A O 1
ATOM 797 N N . VAL A 1 98 ? 9.225 -2.877 -1.409 1.00 63.72 98 VAL A N 1
ATOM 798 C CA . VAL A 1 98 ? 9.745 -3.936 -2.257 1.00 63.72 98 VAL A CA 1
ATOM 799 C C . VAL A 1 98 ? 9.665 -5.230 -1.454 1.00 63.72 98 VAL A C 1
ATOM 801 O O . VAL A 1 98 ? 10.318 -5.342 -0.419 1.00 63.72 98 VAL A O 1
ATOM 804 N N . GLY A 1 99 ? 8.865 -6.201 -1.910 1.00 59.62 99 GLY A N 1
ATOM 805 C CA . GLY A 1 99 ? 8.796 -7.527 -1.282 1.00 59.62 99 GLY A CA 1
ATOM 806 C C . GLY A 1 99 ? 10.189 -8.142 -1.089 1.00 59.62 99 GLY A C 1
ATOM 807 O O . GLY A 1 99 ? 11.102 -7.851 -1.870 1.00 59.62 99 GLY A O 1
ATOM 808 N N . GLN A 1 100 ? 10.361 -8.956 -0.037 1.00 48.44 100 GLN A N 1
ATOM 809 C CA . GLN A 1 100 ? 11.674 -9.459 0.381 1.00 48.44 100 GLN A CA 1
ATOM 810 C C . GLN A 1 100 ? 12.474 -10.044 -0.789 1.00 48.44 100 GLN A C 1
ATOM 812 O O . GLN A 1 100 ? 12.032 -10.940 -1.509 1.00 48.44 100 GLN A O 1
ATOM 817 N N . ASN A 1 101 ? 13.690 -9.533 -0.962 1.00 52.66 101 ASN A N 1
ATOM 818 C CA . ASN A 1 101 ? 14.633 -10.061 -1.930 1.00 52.66 101 ASN A CA 1
ATOM 819 C C . ASN A 1 101 ? 15.273 -11.328 -1.344 1.00 52.66 101 ASN A C 1
ATOM 821 O O . ASN A 1 101 ? 16.161 -11.241 -0.500 1.00 52.66 101 ASN A O 1
ATOM 825 N N . TYR A 1 102 ? 14.823 -12.505 -1.783 1.00 48.75 102 TYR A N 1
ATOM 826 C CA . TYR A 1 102 ? 15.330 -13.802 -1.307 1.00 48.75 102 TYR A CA 1
ATOM 827 C C . TYR A 1 102 ? 16.817 -14.051 -1.642 1.00 48.75 102 TYR A C 1
ATOM 829 O O . TYR A 1 102 ? 17.417 -14.990 -1.123 1.00 48.75 102 TYR A O 1
ATOM 837 N N . ASN A 1 103 ? 17.443 -13.201 -2.469 1.00 54.50 103 ASN A N 1
ATOM 838 C CA . ASN A 1 103 ? 18.884 -13.214 -2.720 1.00 54.50 103 ASN A CA 1
ATOM 839 C C . ASN A 1 103 ? 19.610 -12.288 -1.734 1.00 54.50 103 ASN A C 1
ATOM 841 O O . ASN A 1 103 ? 20.045 -11.191 -2.089 1.00 54.50 103 ASN A O 1
ATOM 845 N N . LEU A 1 104 ? 19.763 -12.733 -0.487 1.00 52.69 104 LEU A N 1
ATOM 846 C CA . LEU A 1 104 ? 20.640 -12.071 0.480 1.00 52.69 104 LEU A CA 1
ATOM 847 C C . LEU A 1 104 ? 22.102 -12.304 0.068 1.00 52.69 104 LEU A C 1
ATOM 849 O O . LEU A 1 104 ? 22.623 -13.418 0.146 1.00 52.69 104 LEU A O 1
ATOM 853 N N . SER A 1 105 ? 22.784 -11.256 -0.393 1.00 50.44 105 SER A N 1
ATOM 854 C CA . SER A 1 105 ? 24.226 -11.313 -0.637 1.00 50.44 105 SER A CA 1
ATOM 855 C C . SER A 1 105 ? 24.971 -11.534 0.681 1.00 50.44 105 SER A C 1
ATOM 857 O O . SER A 1 105 ? 24.773 -10.786 1.633 1.00 50.44 105 SER A O 1
ATOM 859 N N . LYS A 1 106 ? 25.891 -12.504 0.724 1.00 53.56 106 LYS A N 1
ATOM 860 C CA . LYS A 1 106 ? 26.736 -12.826 1.894 1.00 53.56 106 LYS A CA 1
ATOM 861 C C . LYS A 1 106 ? 27.806 -11.761 2.228 1.00 53.56 106 LYS A C 1
ATOM 863 O O . LYS A 1 106 ? 28.746 -12.060 2.954 1.00 53.56 106 LYS A O 1
ATOM 868 N N . SER A 1 107 ? 27.740 -10.563 1.649 1.00 50.56 107 SER A N 1
ATOM 869 C CA . SER A 1 107 ? 28.785 -9.529 1.737 1.00 50.56 107 SER A CA 1
ATOM 870 C C . SER A 1 107 ? 28.193 -8.192 2.174 1.00 50.56 107 SER A C 1
ATOM 872 O O . SER A 1 107 ? 27.139 -7.800 1.687 1.00 50.56 107 SER A O 1
ATOM 874 N N . GLU A 1 108 ? 28.913 -7.483 3.043 1.00 50.53 108 GLU A N 1
ATOM 875 C CA . GLU A 1 108 ? 28.493 -6.226 3.684 1.00 50.53 108 GLU A CA 1
ATOM 876 C C . GLU A 1 108 ? 28.487 -5.015 2.727 1.00 50.53 108 GLU A C 1
ATOM 878 O O . GLU A 1 108 ? 27.839 -4.013 2.995 1.00 50.53 108 GLU A O 1
ATOM 883 N N . ASN A 1 109 ? 29.157 -5.112 1.570 1.00 50.69 109 ASN A N 1
ATOM 884 C CA . ASN A 1 109 ? 29.147 -4.088 0.519 1.00 50.69 109 ASN A CA 1
ATOM 885 C C . ASN A 1 109 ? 29.227 -4.709 -0.889 1.00 50.69 109 ASN A C 1
ATOM 887 O O . ASN A 1 109 ? 30.280 -4.664 -1.537 1.00 50.69 109 ASN A O 1
ATOM 891 N N . PRO A 1 110 ? 28.142 -5.295 -1.421 1.00 53.78 110 PRO A N 1
ATOM 892 C CA . PRO A 1 110 ? 28.076 -5.600 -2.839 1.00 53.78 110 PRO A CA 1
ATOM 893 C C . PRO A 1 110 ? 28.060 -4.260 -3.579 1.00 53.78 110 PRO A C 1
ATOM 895 O O . PRO A 1 110 ? 27.180 -3.433 -3.345 1.00 53.78 110 PRO A O 1
ATOM 898 N N . LYS A 1 111 ? 29.019 -4.015 -4.480 1.00 55.66 111 LY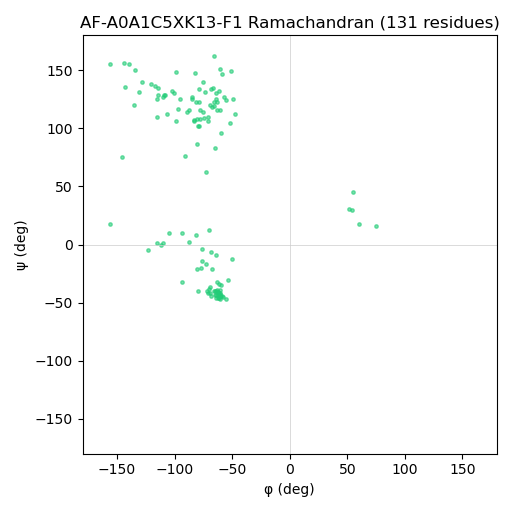S A N 1
ATOM 899 C CA . LYS A 1 111 ? 28.932 -2.899 -5.435 1.00 55.66 111 LYS A CA 1
ATOM 900 C C . LYS A 1 111 ? 27.749 -3.173 -6.364 1.00 55.66 111 LYS A C 1
ATOM 902 O O . LYS A 1 111 ? 27.923 -3.743 -7.438 1.00 55.66 111 LYS A O 1
ATOM 907 N N . VAL A 1 112 ? 26.538 -2.837 -5.924 1.00 59.50 112 VAL A N 1
ATOM 908 C CA . VAL A 1 112 ? 25.331 -3.046 -6.717 1.00 59.50 112 VAL A CA 1
ATOM 909 C C . VAL A 1 112 ? 25.455 -2.168 -7.967 1.00 59.50 112 VAL A C 1
ATOM 911 O O . VAL A 1 112 ? 25.703 -0.965 -7.836 1.00 59.50 112 VAL A O 1
ATOM 914 N N . PRO A 1 113 ? 25.330 -2.733 -9.182 1.00 68.81 113 PRO A N 1
ATOM 915 C CA . PRO A 1 113 ? 25.386 -1.951 -10.408 1.00 68.81 113 PRO A CA 1
ATOM 916 C C . PRO A 1 113 ? 24.344 -0.833 -10.358 1.00 68.81 113 PRO A C 1
ATOM 918 O O . PRO A 1 113 ? 23.157 -1.100 -10.149 1.00 68.81 113 PRO A O 1
ATOM 921 N N . LYS A 1 114 ? 24.783 0.416 -10.540 1.00 72.62 114 LYS A N 1
ATOM 922 C CA . LYS A 1 114 ? 23.866 1.553 -10.662 1.00 72.62 114 LYS A CA 1
ATOM 923 C C . LYS A 1 114 ? 23.103 1.426 -11.978 1.00 72.62 114 LYS A C 1
ATOM 925 O O . LYS A 1 114 ? 23.701 1.122 -13.013 1.00 72.62 114 LYS A O 1
ATOM 930 N N . CYS A 1 115 ? 21.789 1.624 -11.932 1.00 74.94 115 CYS A N 1
ATOM 931 C CA . CYS A 1 115 ? 20.964 1.640 -13.132 1.00 74.94 115 CYS A CA 1
ATOM 932 C C . CYS A 1 115 ? 21.416 2.782 -14.067 1.00 74.94 115 CYS A C 1
ATOM 934 O O . CYS A 1 115 ? 21.596 3.904 -13.591 1.00 74.94 115 CYS A O 1
ATOM 936 N N . PRO A 1 116 ? 21.618 2.531 -15.375 1.00 84.06 116 PRO A N 1
ATOM 937 C CA . PRO A 1 116 ? 21.840 3.596 -16.350 1.00 84.06 116 PRO A CA 1
ATOM 938 C C . PRO A 1 116 ? 20.654 4.578 -16.382 1.00 84.06 116 PRO A C 1
ATOM 940 O O . PRO A 1 116 ? 19.512 4.128 -16.230 1.00 84.06 116 PRO A O 1
ATOM 943 N N . PRO A 1 117 ? 20.886 5.879 -16.643 1.00 84.81 117 PRO A N 1
ATOM 944 C CA . PRO A 1 117 ? 19.839 6.906 -16.601 1.00 84.81 117 PRO A CA 1
ATOM 945 C C . PRO A 1 117 ? 18.708 6.656 -17.609 1.00 84.81 117 PRO A C 1
ATOM 947 O O . PRO A 1 117 ? 17.544 6.907 -17.311 1.00 84.81 117 PRO A O 1
ATOM 950 N N . GLU A 1 118 ? 19.027 6.086 -18.773 1.00 87.19 118 GLU A N 1
ATOM 951 C CA . GLU A 1 118 ? 18.039 5.693 -19.784 1.00 87.19 118 GLU A CA 1
ATOM 952 C C . GLU A 1 118 ? 17.055 4.641 -19.245 1.00 87.19 118 GLU A C 1
ATOM 954 O O . GLU A 1 118 ? 15.840 4.782 -19.377 1.00 87.19 118 GLU A O 1
ATOM 959 N N . LYS A 1 119 ? 17.569 3.610 -18.560 1.00 87.75 119 LYS A N 1
ATOM 960 C CA . LYS A 1 119 ? 16.738 2.552 -17.967 1.00 87.75 119 LYS A CA 1
ATOM 961 C C . LYS A 1 119 ? 15.922 3.068 -16.788 1.00 87.75 119 LYS A C 1
ATOM 963 O O . LYS A 1 119 ? 14.781 2.655 -16.621 1.00 87.75 119 LYS A O 1
ATOM 968 N N . GLU A 1 120 ? 16.484 3.973 -15.993 1.00 89.62 120 GLU A N 1
ATOM 969 C CA . GLU A 1 120 ? 15.771 4.601 -14.880 1.00 89.62 120 GLU A CA 1
ATOM 970 C C . GLU A 1 120 ? 14.543 5.385 -15.361 1.00 89.62 120 GLU A C 1
ATOM 972 O O . GLU A 1 120 ? 13.456 5.195 -14.816 1.00 89.62 120 GLU A O 1
ATOM 977 N N . ALA A 1 121 ? 14.686 6.202 -16.410 1.00 89.81 121 ALA A N 1
ATOM 978 C CA . ALA A 1 121 ? 13.579 6.985 -16.959 1.00 89.81 121 ALA A CA 1
ATOM 979 C C . ALA A 1 121 ? 12.430 6.092 -17.455 1.00 89.81 121 ALA A C 1
ATOM 981 O O . ALA A 1 121 ? 11.261 6.361 -17.177 1.00 89.81 121 ALA A O 1
ATOM 982 N N . VAL A 1 122 ? 12.768 4.995 -18.134 1.00 92.56 122 VAL A N 1
ATOM 983 C CA . VAL A 1 122 ? 11.788 4.043 -18.666 1.00 92.56 122 VAL A CA 1
ATOM 984 C C . VAL A 1 122 ? 11.078 3.271 -17.546 1.00 92.56 122 VAL A C 1
ATOM 986 O O . VAL A 1 122 ? 9.857 3.122 -17.582 1.00 92.56 122 VAL A O 1
ATOM 989 N N . ILE A 1 123 ? 11.806 2.839 -16.509 1.00 91.50 123 ILE A N 1
ATOM 990 C CA . ILE A 1 123 ? 11.207 2.184 -15.333 1.00 91.50 123 ILE A CA 1
ATOM 991 C C . ILE A 1 123 ? 10.286 3.151 -14.588 1.00 91.50 123 ILE A C 1
ATOM 993 O O . ILE A 1 123 ? 9.180 2.774 -14.218 1.00 91.50 123 ILE A O 1
ATOM 997 N N . MET A 1 124 ? 10.703 4.402 -14.395 1.00 90.75 124 MET A N 1
ATOM 998 C CA . MET A 1 124 ? 9.884 5.422 -13.739 1.00 90.75 124 MET A CA 1
ATOM 999 C C . MET A 1 124 ? 8.612 5.732 -14.538 1.00 90.75 124 MET A C 1
ATOM 1001 O O . MET A 1 124 ? 7.541 5.880 -13.955 1.00 90.75 124 MET A O 1
ATOM 1005 N N . GLY A 1 125 ? 8.706 5.783 -15.870 1.00 91.88 125 GLY A N 1
ATOM 1006 C CA . GLY A 1 125 ? 7.546 5.921 -16.751 1.00 91.88 125 GLY A CA 1
ATOM 1007 C C . GLY A 1 125 ? 6.574 4.744 -16.637 1.00 91.88 125 GLY A C 1
ATOM 1008 O O . GLY A 1 125 ? 5.366 4.956 -16.572 1.00 91.88 125 GLY A O 1
ATOM 1009 N N . ALA A 1 126 ? 7.092 3.517 -16.543 1.00 91.94 126 ALA A N 1
ATOM 1010 C CA . ALA A 1 126 ? 6.274 2.331 -16.309 1.00 91.94 126 ALA A CA 1
ATOM 1011 C C . ALA A 1 126 ? 5.584 2.375 -14.935 1.00 91.94 126 ALA A C 1
ATOM 1013 O O . ALA A 1 126 ? 4.382 2.152 -14.854 1.00 91.94 126 ALA A O 1
ATOM 1014 N N . LEU A 1 127 ? 6.300 2.732 -13.864 1.00 89.62 127 LEU A N 1
ATOM 1015 C CA . LEU A 1 127 ? 5.710 2.853 -12.524 1.00 89.62 127 LEU A CA 1
ATOM 1016 C C . LEU A 1 127 ? 4.585 3.901 -12.475 1.00 89.62 127 LEU A C 1
ATOM 1018 O O . LEU A 1 127 ? 3.554 3.636 -11.864 1.00 89.62 127 LEU A O 1
ATOM 1022 N N . LYS A 1 128 ? 4.737 5.039 -13.171 1.00 89.56 128 LYS A N 1
ATOM 1023 C CA . LYS A 1 128 ? 3.665 6.042 -13.332 1.00 89.56 128 LYS A CA 1
ATOM 1024 C C . LYS A 1 128 ? 2.469 5.505 -14.111 1.00 89.56 128 LYS A C 1
ATOM 1026 O O . LYS A 1 128 ? 1.333 5.805 -13.769 1.00 89.56 128 LYS A O 1
ATOM 1031 N N . HIS A 1 129 ? 2.712 4.719 -15.162 1.00 89.44 129 HIS A N 1
ATOM 1032 C CA . HIS A 1 129 ? 1.640 4.111 -15.952 1.00 89.44 129 HIS A CA 1
ATOM 1033 C C . HIS A 1 129 ? 0.766 3.184 -15.099 1.00 89.44 129 HIS A C 1
ATOM 1035 O O . HIS A 1 129 ? -0.455 3.243 -15.188 1.00 89.44 129 HIS A O 1
ATOM 1041 N N . PHE A 1 130 ? 1.395 2.399 -14.224 1.00 88.12 130 PHE A N 1
ATOM 1042 C CA . PHE A 1 130 ? 0.710 1.525 -13.272 1.00 88.12 130 PHE A CA 1
ATOM 1043 C C . PHE A 1 130 ? 0.209 2.246 -12.011 1.00 88.12 130 PHE A C 1
ATOM 1045 O O . PHE A 1 130 ? -0.221 1.582 -11.074 1.00 88.12 130 PHE A O 1
ATOM 1052 N N . GLN A 1 131 ? 0.283 3.583 -11.969 1.00 85.25 131 GLN A N 1
ATOM 1053 C CA . GLN A 1 131 ? -0.130 4.407 -10.825 1.00 85.25 131 GLN A CA 1
ATOM 1054 C C . GLN A 1 131 ? 0.538 3.988 -9.505 1.00 85.25 131 GLN A C 1
ATOM 1056 O O . GLN A 1 131 ? -0.020 4.150 -8.425 1.00 85.25 131 GLN A O 1
ATOM 1061 N N . MET A 1 132 ? 1.753 3.441 -9.591 1.00 81.69 132 MET A N 1
ATOM 1062 C CA . MET A 1 132 ? 2.523 3.044 -8.416 1.00 81.69 132 MET A CA 1
ATOM 1063 C C . MET A 1 132 ? 3.226 4.238 -7.763 1.00 81.69 132 MET A C 1
ATOM 1065 O O . MET A 1 132 ? 3.625 4.127 -6.612 1.00 81.69 132 MET A O 1
ATOM 1069 N N . ILE A 1 133 ? 3.432 5.338 -8.496 1.00 81.75 133 ILE A N 1
ATOM 1070 C CA . ILE A 1 133 ? 4.082 6.582 -8.044 1.00 81.75 133 ILE A CA 1
ATOM 1071 C C . ILE A 1 133 ? 3.391 7.810 -8.625 1.00 81.75 133 ILE A C 1
ATOM 1073 O O . ILE A 1 133 ? 2.760 7.669 -9.700 1.00 81.75 133 ILE A O 1
#

Sequence (133 aa):
MADSLKHIKFRFPVYFGDRETQELCWNNESTVETVVLLSQQKPDDTIEIDLDLDELDATTAETKATYEEIKAYIWDKHHLKVSSLYISQIKHKCGLEVGQNYNLSKSENPKVPKCPPEKEAVIMGALKHFQMI

Secondary structure (DSSP, 8-state):
-PPPP-EEEEEEEEEETTEEEEEEE-TTS-----------------------TTSS---TTS----HHHHHHHHHHHH-----HHHHHHHHHHTT--PPP-S---SSS---PPPPPHHHHHHHHHHHHHTT--

Solvent-accessible surface area (backbone atoms only — not comparable to full-atom values): 9144 Å² total; per-residue (Å²): 135,81,86,75,83,49,65,52,76,53,98,54,84,40,75,58,95,92,36,81,39,46,67,50,77,56,86,84,65,92,77,77,86,78,88,76,89,83,76,87,82,75,80,86,79,74,86,85,76,89,76,75,70,89,77,56,77,79,53,76,89,65,51,72,72,48,73,64,58,50,40,50,54,40,34,73,76,65,71,44,92,69,56,68,68,51,54,50,52,51,35,52,74,71,71,42,90,70,78,85,70,87,78,72,71,98,55,99,74,70,85,69,80,76,72,55,70,72,59,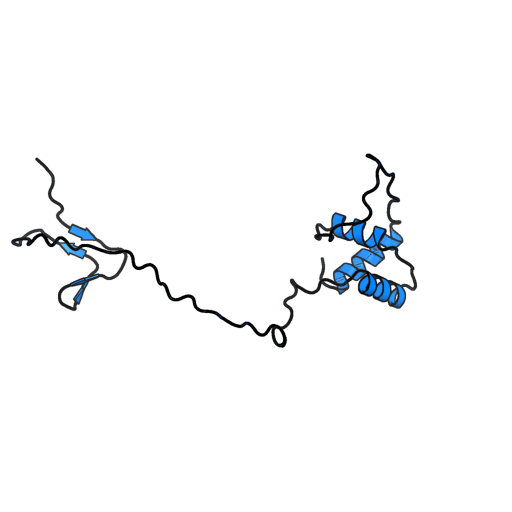48,55,51,50,53,52,46,37,43,73,49,53,68,99

Mean predicted aligned error: 18.97 Å

pLDDT: mean 74.0, std 14.34, range [43.56, 93.0]